Protein AF-A0A101B7T4-F1 (afdb_monomer_lite)

pLDDT: mean 92.12, std 7.21, range [67.75, 97.88]

Sequence (98 aa):
MVAGTVTAGAGALWLFCAYLVLSFRFAPGDPTDPDSPAFDPHGFGIIFGAVLSLPIGLVWATALPFVFPRALRGRVAAWATPALLVLSAVLLLAWWTA

Radius of gyration: 15.61 Å; chains: 1; bounding box: 33×23×47 Å

Secondary structure (DSSP, 8-state):
-HHHHHHHHHHHHHHHHHHHHHHHHT--S-TTSTTSTTT-TT-HHHHHHHHHHHHHHHHHHHHGGGGS-GGGHHHHHHHHHHHHHHHHHHHHHHHHT-

Foldseek 3Di:
DVLVVQLVVLVVVLVVLLVQLVCLLPPDCDCPDCSHCVNVVPSVSLVCSLVVSLVSLVSNLVSVLVVDDPVCSVVSNVVSVVVSVVSSVVSVVSVVVD

Structure (mmCIF, N/CA/C/O backbone):
data_AF-A0A101B7T4-F1
#
_entry.id   AF-A0A101B7T4-F1
#
loop_
_atom_site.group_PDB
_atom_site.id
_atom_site.type_symbol
_atom_site.label_atom_id
_atom_site.label_alt_id
_atom_site.label_comp_id
_atom_site.label_asym_id
_atom_site.label_entity_id
_atom_site.label_seq_id
_atom_site.pdbx_PDB_ins_code
_atom_site.Cartn_x
_atom_site.Cartn_y
_atom_site.Cartn_z
_atom_site.occupancy
_atom_site.B_iso_or_equiv
_atom_site.auth_seq_id
_atom_site.auth_comp_id
_atom_site.auth_asym_id
_atom_site.auth_atom_id
_atom_site.pdbx_PDB_model_num
ATOM 1 N N . MET A 1 1 ? -16.243 -9.764 9.338 1.00 75.38 1 MET A N 1
ATOM 2 C CA . MET A 1 1 ? -15.866 -10.476 8.096 1.00 75.38 1 MET A CA 1
ATOM 3 C C . MET A 1 1 ? -15.688 -9.508 6.932 1.00 75.38 1 MET A C 1
ATOM 5 O O . MET A 1 1 ? -14.568 -9.408 6.464 1.00 75.38 1 MET A O 1
ATOM 9 N N . VAL A 1 2 ? -16.705 -8.716 6.562 1.00 91.38 2 VAL A N 1
ATOM 10 C CA . VAL A 1 2 ? -16.643 -7.759 5.429 1.00 91.38 2 VAL A CA 1
ATOM 11 C C . VAL A 1 2 ? -15.442 -6.801 5.474 1.00 91.38 2 VAL A C 1
ATOM 13 O O . VAL A 1 2 ? -14.705 -6.705 4.502 1.00 91.38 2 VAL A O 1
ATOM 16 N N . ALA A 1 3 ? -15.194 -6.125 6.603 1.00 89.00 3 ALA A N 1
ATOM 17 C CA . ALA A 1 3 ? -14.048 -5.214 6.710 1.00 89.00 3 ALA A CA 1
ATOM 18 C C . ALA A 1 3 ? -12.708 -5.938 6.487 1.00 89.00 3 ALA A C 1
ATOM 20 O O . ALA A 1 3 ? -11.856 -5.442 5.767 1.00 89.00 3 ALA A O 1
ATOM 21 N N . GLY A 1 4 ? -12.556 -7.148 7.036 1.00 92.25 4 GLY A N 1
ATOM 22 C CA . GLY A 1 4 ? -11.349 -7.955 6.857 1.00 92.25 4 GLY A CA 1
ATOM 23 C C . GLY A 1 4 ? -11.115 -8.354 5.400 1.00 92.25 4 GLY A C 1
ATOM 24 O O . GLY A 1 4 ? -10.002 -8.206 4.908 1.00 92.25 4 GLY A O 1
ATOM 25 N N . THR A 1 5 ? -12.155 -8.801 4.690 1.00 95.94 5 THR A N 1
ATOM 26 C CA . THR A 1 5 ? -12.040 -9.187 3.273 1.00 95.94 5 THR A CA 1
ATOM 27 C C . THR A 1 5 ? -11.768 -7.988 2.371 1.00 95.94 5 THR A C 1
ATOM 29 O O . THR A 1 5 ? -10.929 -8.081 1.481 1.00 95.94 5 THR A O 1
ATOM 32 N N . VAL A 1 6 ? -12.425 -6.850 2.624 1.00 96.69 6 VAL A N 1
ATOM 33 C CA . VAL A 1 6 ? -12.197 -5.605 1.872 1.00 96.69 6 VAL A CA 1
ATOM 34 C C . VAL A 1 6 ? -10.776 -5.101 2.092 1.00 96.69 6 VAL A C 1
ATOM 36 O O . VAL A 1 6 ? -10.078 -4.820 1.124 1.00 96.69 6 VAL A O 1
ATOM 39 N N . THR A 1 7 ? -10.312 -5.041 3.341 1.00 95.31 7 THR A N 1
ATOM 40 C CA . THR A 1 7 ? -8.940 -4.628 3.650 1.00 95.31 7 THR A CA 1
ATOM 41 C C . THR A 1 7 ? -7.915 -5.579 3.044 1.00 95.31 7 THR A C 1
ATOM 43 O O . THR A 1 7 ? -6.946 -5.113 2.459 1.00 95.31 7 THR A O 1
ATOM 46 N N . ALA A 1 8 ? -8.106 -6.896 3.139 1.00 96.69 8 ALA A N 1
ATOM 47 C CA . ALA A 1 8 ? -7.167 -7.853 2.557 1.00 96.69 8 ALA A CA 1
ATOM 48 C C . ALA A 1 8 ? -7.104 -7.729 1.026 1.00 96.69 8 ALA A C 1
ATOM 50 O O . ALA A 1 8 ? -6.014 -7.638 0.469 1.00 96.69 8 ALA A O 1
ATOM 51 N N . GLY A 1 9 ? -8.259 -7.657 0.356 1.00 97.50 9 GLY A N 1
ATOM 52 C CA . GLY A 1 9 ? -8.333 -7.520 -1.101 1.00 97.50 9 GLY A CA 1
ATOM 53 C C . GLY A 1 9 ? -7.758 -6.196 -1.601 1.00 97.50 9 GLY A C 1
ATOM 54 O O . GLY A 1 9 ? -6.913 -6.192 -2.492 1.00 97.50 9 GLY A O 1
ATOM 55 N N . ALA A 1 10 ? -8.153 -5.077 -0.986 1.00 96.81 10 ALA A N 1
ATOM 56 C CA . ALA A 1 10 ? -7.613 -3.764 -1.326 1.00 96.81 10 ALA A CA 1
ATOM 57 C C . ALA A 1 10 ? -6.107 -3.685 -1.041 1.00 96.81 10 ALA A C 1
ATOM 59 O O . ALA A 1 10 ? -5.364 -3.148 -1.850 1.00 96.81 10 ALA A O 1
ATOM 60 N N . GLY A 1 11 ? -5.639 -4.265 0.067 1.00 96.56 11 GLY A N 1
ATOM 61 C CA . GLY A 1 11 ? -4.217 -4.298 0.410 1.00 96.56 11 GLY A CA 1
ATOM 62 C C . GLY A 1 11 ? -3.393 -5.111 -0.583 1.00 96.56 11 GLY A C 1
ATOM 63 O O . GLY A 1 11 ? -2.353 -4.644 -1.034 1.00 96.56 11 GLY A O 1
ATOM 64 N N . ALA A 1 12 ? -3.873 -6.294 -0.973 1.00 97.88 12 ALA A N 1
ATOM 65 C CA . ALA A 1 12 ? -3.213 -7.121 -1.979 1.00 97.88 12 ALA A CA 1
ATOM 66 C C . ALA A 1 12 ? -3.144 -6.411 -3.337 1.00 97.88 12 ALA A C 1
ATOM 68 O O . ALA A 1 12 ? -2.083 -6.366 -3.954 1.00 97.88 12 ALA A O 1
ATOM 69 N N . LEU A 1 13 ? -4.250 -5.804 -3.772 1.00 97.31 13 LEU A N 1
ATOM 70 C CA . LEU A 1 13 ? -4.300 -5.074 -5.035 1.00 97.31 13 LEU A CA 1
ATOM 71 C C . LEU A 1 13 ? -3.421 -3.814 -5.006 1.00 97.31 13 LEU A C 1
ATOM 73 O O . LEU A 1 13 ? -2.755 -3.502 -5.986 1.00 97.31 13 LEU A O 1
ATOM 77 N N . TRP A 1 14 ? -3.357 -3.123 -3.868 1.00 97.81 14 TRP A N 1
ATOM 78 C CA . TRP A 1 14 ? -2.483 -1.967 -3.680 1.00 97.81 14 TRP A CA 1
ATOM 79 C C . TRP A 1 14 ? -0.999 -2.343 -3.761 1.00 97.81 14 TRP A C 1
ATOM 81 O O . TRP A 1 14 ? -0.227 -1.678 -4.450 1.00 97.81 14 TRP A O 1
ATOM 91 N N . LEU A 1 15 ? -0.605 -3.444 -3.113 1.00 97.00 15 LEU A N 1
ATOM 92 C CA . LEU A 1 15 ? 0.755 -3.978 -3.211 1.00 97.00 15 LEU A CA 1
ATOM 93 C C . LEU A 1 15 ? 1.070 -4.488 -4.619 1.00 97.00 15 LEU A C 1
ATOM 95 O O . LEU A 1 15 ? 2.198 -4.331 -5.075 1.00 97.00 15 LEU A O 1
ATOM 99 N N . PHE A 1 16 ? 0.087 -5.043 -5.328 1.00 96.88 16 PHE A N 1
ATOM 100 C CA . PHE A 1 16 ? 0.242 -5.420 -6.730 1.00 96.88 16 PHE A CA 1
ATOM 101 C C . PHE A 1 16 ? 0.512 -4.199 -7.622 1.00 96.88 16 PHE A C 1
ATOM 103 O O . PHE A 1 16 ? 1.423 -4.239 -8.442 1.00 96.88 16 PHE A O 1
ATOM 110 N N . CYS A 1 17 ? -0.188 -3.079 -7.414 1.00 96.81 17 CYS A N 1
ATOM 111 C CA . CYS A 1 17 ? 0.135 -1.821 -8.095 1.00 96.81 17 CYS A CA 1
ATOM 112 C C . CYS A 1 17 ? 1.572 -1.362 -7.805 1.00 96.81 17 CYS A C 1
ATOM 114 O O . CYS A 1 17 ? 2.276 -0.943 -8.721 1.00 96.81 17 CYS A O 1
ATOM 116 N N . ALA A 1 18 ? 2.021 -1.464 -6.549 1.00 96.38 18 ALA A N 1
ATOM 117 C CA . ALA A 1 18 ? 3.394 -1.127 -6.184 1.00 96.38 18 ALA A CA 1
ATOM 118 C C . ALA A 1 18 ? 4.416 -2.049 -6.867 1.00 96.38 18 ALA A C 1
ATOM 120 O O . ALA A 1 18 ? 5.438 -1.576 -7.357 1.00 96.38 18 ALA A O 1
ATOM 121 N N . TYR A 1 19 ? 4.118 -3.348 -6.940 1.00 94.88 19 TYR A N 1
ATOM 122 C CA . TYR A 1 19 ? 4.927 -4.322 -7.663 1.00 94.88 19 TYR A CA 1
ATOM 123 C C . TYR A 1 19 ? 5.057 -3.960 -9.145 1.00 94.88 19 TYR A C 1
ATOM 125 O O . TYR A 1 19 ? 6.182 -3.892 -9.618 1.00 94.88 19 TYR A O 1
ATOM 133 N N . LEU A 1 20 ? 3.955 -3.640 -9.835 1.00 92.88 20 LEU A N 1
ATOM 134 C CA . LEU A 1 20 ? 3.987 -3.238 -11.248 1.00 92.88 20 LEU A CA 1
ATOM 135 C C . LEU A 1 20 ? 4.875 -2.009 -11.480 1.00 92.88 20 LEU A C 1
ATOM 137 O O . LEU A 1 20 ? 5.721 -2.006 -12.363 1.00 92.88 20 LEU A O 1
ATOM 141 N N . VAL A 1 21 ? 4.735 -0.962 -10.663 1.00 94.50 21 VAL A N 1
ATOM 142 C CA . VAL A 1 21 ? 5.583 0.234 -10.806 1.00 94.50 21 VAL A CA 1
ATOM 143 C C . VAL A 1 21 ? 7.060 -0.122 -10.664 1.00 94.50 21 VAL A C 1
ATOM 145 O O . VAL A 1 21 ? 7.878 0.338 -11.454 1.00 94.50 21 VAL A O 1
ATOM 148 N N . LEU A 1 22 ? 7.410 -0.932 -9.665 1.00 93.25 22 LEU A N 1
ATOM 149 C CA . LEU A 1 22 ? 8.798 -1.309 -9.414 1.00 93.25 22 LEU A CA 1
ATOM 150 C C . LEU A 1 22 ? 9.333 -2.275 -10.478 1.00 93.25 22 LEU A C 1
ATOM 152 O O . LEU A 1 22 ? 10.494 -2.149 -10.855 1.00 93.25 22 LEU A O 1
ATOM 156 N N . SER A 1 23 ? 8.512 -3.204 -10.971 1.00 90.88 23 SER A N 1
ATOM 157 C CA . SER A 1 23 ? 8.929 -4.201 -11.957 1.00 90.88 23 SER A CA 1
ATOM 158 C C . SER A 1 23 ? 9.229 -3.552 -13.303 1.00 90.88 23 SER A C 1
ATOM 160 O O . SER A 1 23 ? 10.322 -3.745 -13.820 1.00 90.88 23 SER A O 1
ATOM 162 N N . PHE A 1 24 ? 8.355 -2.666 -13.788 1.00 90.62 24 PHE A N 1
ATOM 163 C CA . PHE A 1 24 ? 8.607 -1.882 -14.999 1.00 90.62 24 PHE A CA 1
ATOM 164 C C . PHE A 1 24 ? 9.734 -0.858 -14.808 1.00 90.62 24 PHE A C 1
ATOM 166 O O . PHE A 1 24 ? 10.515 -0.611 -15.724 1.00 90.62 24 PHE A O 1
ATOM 173 N N . ARG A 1 25 ? 9.868 -0.259 -13.614 1.00 89.75 25 ARG A N 1
ATOM 174 C CA . ARG A 1 25 ? 10.936 0.720 -13.349 1.00 89.75 25 ARG A CA 1
ATOM 175 C C . ARG A 1 25 ? 12.326 0.092 -13.357 1.00 89.75 25 ARG A C 1
ATOM 177 O O . ARG A 1 25 ? 13.282 0.740 -13.778 1.00 89.75 25 ARG A O 1
ATOM 184 N N . PHE A 1 26 ? 12.439 -1.133 -12.858 1.00 89.25 26 PHE A N 1
ATOM 185 C CA . PHE A 1 26 ? 13.697 -1.870 -12.764 1.00 89.25 26 PHE A CA 1
ATOM 186 C C . PHE A 1 26 ? 13.776 -3.025 -13.767 1.00 89.25 26 PHE A C 1
ATOM 188 O O . PHE A 1 26 ? 14.579 -3.939 -13.574 1.00 89.25 26 PHE A O 1
ATOM 195 N N . ALA A 1 27 ? 12.955 -2.985 -14.820 1.00 84.75 27 ALA A N 1
ATOM 196 C CA . ALA A 1 27 ? 12.876 -4.050 -15.801 1.00 84.75 27 ALA A CA 1
ATOM 197 C C . ALA A 1 27 ? 14.239 -4.278 -16.472 1.00 84.75 27 ALA A C 1
ATOM 199 O O . ALA A 1 27 ? 14.879 -3.317 -16.923 1.00 84.75 27 ALA A O 1
ATOM 200 N N . PRO A 1 28 ? 14.701 -5.535 -16.562 1.00 70.25 28 PRO A N 1
ATOM 201 C CA . PRO A 1 28 ? 15.859 -5.876 -17.369 1.00 70.25 28 PRO A CA 1
ATOM 202 C C . PRO A 1 28 ? 15.616 -5.514 -18.840 1.00 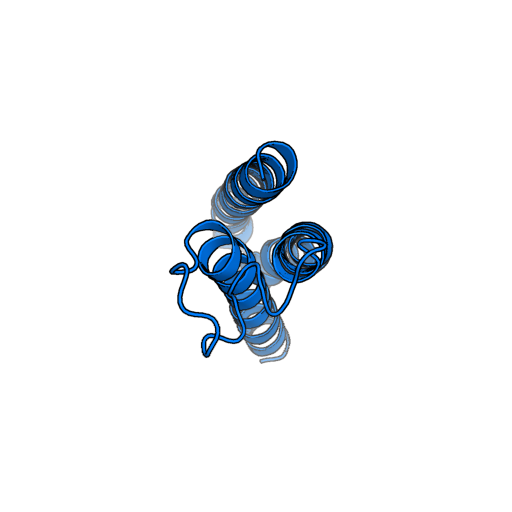70.25 28 PRO A C 1
ATOM 204 O O . PRO A 1 28 ? 14.499 -5.592 -19.344 1.00 70.25 28 PRO A O 1
ATOM 207 N N . GLY A 1 29 ? 16.677 -5.158 -19.566 1.00 68.69 29 GLY A N 1
ATOM 208 C CA . GLY A 1 29 ? 16.606 -4.874 -21.005 1.00 68.69 29 GLY A CA 1
ATOM 209 C C . GLY A 1 29 ? 16.381 -6.108 -21.891 1.00 68.69 29 GLY A C 1
ATOM 210 O O . GLY A 1 29 ? 16.716 -6.054 -23.073 1.00 68.69 29 GLY A O 1
ATOM 211 N N . ASP A 1 30 ? 15.889 -7.219 -21.334 1.00 74.69 30 ASP A N 1
ATOM 212 C CA . ASP A 1 30 ? 15.580 -8.433 -22.087 1.00 74.69 30 ASP A CA 1
ATOM 213 C C . ASP A 1 30 ? 14.267 -8.226 -22.868 1.00 74.69 30 ASP A C 1
ATOM 215 O O . ASP A 1 30 ? 13.225 -7.990 -22.258 1.00 74.69 30 ASP A O 1
ATOM 219 N N . PRO A 1 31 ? 14.271 -8.312 -24.211 1.00 67.75 31 PRO A N 1
ATOM 220 C CA . PRO A 1 31 ? 13.067 -8.118 -25.015 1.00 67.75 31 PRO A CA 1
ATOM 221 C C . PRO A 1 31 ? 11.996 -9.204 -24.826 1.00 67.75 31 PRO A C 1
ATOM 223 O O . PRO A 1 31 ? 10.891 -9.053 -25.346 1.00 67.75 31 PRO A O 1
ATOM 226 N N . THR A 1 32 ? 12.308 -10.308 -24.143 1.00 76.75 32 THR A N 1
ATOM 227 C CA . THR A 1 32 ? 11.337 -11.365 -23.825 1.00 76.75 32 THR A CA 1
ATOM 228 C C . THR A 1 32 ? 10.572 -11.115 -22.527 1.00 76.75 32 THR A C 1
ATOM 230 O O . THR A 1 32 ? 9.544 -11.761 -2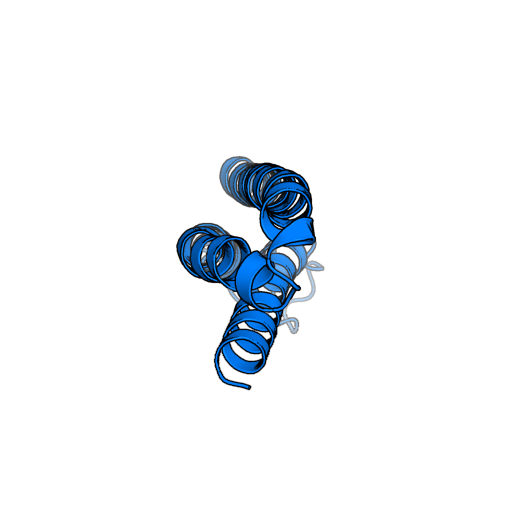2.307 1.00 76.75 32 THR A O 1
ATOM 233 N N . ASP A 1 33 ? 11.005 -10.146 -21.712 1.00 78.44 33 ASP A N 1
ATOM 234 C CA . ASP A 1 33 ? 10.305 -9.779 -20.487 1.00 78.44 33 ASP A CA 1
ATOM 235 C C . ASP A 1 33 ? 9.091 -8.879 -20.793 1.00 78.44 33 ASP A C 1
ATOM 237 O O . ASP A 1 33 ? 9.221 -7.873 -21.503 1.00 78.44 33 ASP A O 1
ATOM 241 N N . PRO A 1 34 ? 7.907 -9.186 -20.226 1.00 78.88 34 PRO A N 1
ATOM 242 C CA . PRO A 1 34 ? 6.692 -8.390 -20.421 1.00 78.88 34 PRO A CA 1
ATOM 243 C C . PRO A 1 34 ? 6.787 -6.988 -19.804 1.00 78.88 34 PRO A C 1
ATOM 245 O O . PRO A 1 34 ? 6.031 -6.100 -20.187 1.00 78.88 34 PRO A O 1
ATOM 248 N N . ASP A 1 35 ? 7.733 -6.780 -18.888 1.00 80.19 35 ASP A N 1
ATOM 249 C CA . ASP A 1 35 ? 7.958 -5.496 -18.223 1.00 80.19 35 ASP A CA 1
ATOM 250 C C . ASP A 1 35 ? 9.042 -4.658 -18.931 1.00 80.19 35 ASP A C 1
ATOM 252 O O . ASP A 1 35 ? 9.357 -3.548 -18.502 1.00 80.19 35 ASP A O 1
ATOM 256 N N . SER A 1 36 ? 9.634 -5.176 -20.014 1.00 80.06 36 SER A N 1
ATOM 257 C CA . SER A 1 36 ? 10.727 -4.514 -20.726 1.00 80.06 36 SER A CA 1
ATOM 258 C C . SER A 1 36 ? 10.267 -3.249 -21.470 1.00 80.06 36 SER A C 1
ATOM 260 O O . SER A 1 36 ? 9.142 -3.194 -21.980 1.00 80.06 36 SER A O 1
ATOM 262 N N . PRO A 1 37 ? 11.159 -2.256 -21.669 1.00 77.88 37 PRO A N 1
ATOM 263 C CA . PRO A 1 37 ? 10.854 -1.078 -22.490 1.00 77.88 37 PRO A CA 1
ATOM 264 C C . PRO A 1 37 ? 10.509 -1.416 -23.949 1.00 77.88 37 PRO A C 1
ATOM 266 O O . PRO A 1 37 ? 9.916 -0.603 -24.654 1.00 77.88 37 PRO A O 1
ATOM 269 N N . ALA A 1 38 ? 10.904 -2.603 -24.422 1.00 82.38 38 ALA A N 1
ATOM 270 C CA . ALA A 1 38 ? 10.557 -3.092 -25.751 1.00 82.38 38 ALA A CA 1
ATOM 271 C C . ALA A 1 38 ? 9.084 -3.527 -25.840 1.00 82.38 38 ALA A C 1
ATOM 273 O O . ALA A 1 38 ? 8.464 -3.345 -26.888 1.00 82.38 38 ALA A O 1
ATOM 274 N N . PHE A 1 39 ? 8.529 -4.081 -24.756 1.00 83.12 39 PHE A N 1
ATOM 275 C CA . PHE A 1 39 ? 7.132 -4.513 -24.675 1.00 83.12 39 PHE A CA 1
ATOM 276 C C . PHE A 1 39 ? 6.183 -3.362 -24.307 1.00 83.12 39 PHE A C 1
ATOM 278 O O . PHE A 1 39 ? 5.092 -3.264 -24.868 1.00 83.12 39 PHE A O 1
ATOM 285 N N . ASP A 1 40 ? 6.617 -2.451 -23.430 1.00 84.38 40 ASP A N 1
ATOM 286 C CA . ASP A 1 40 ? 5.880 -1.236 -23.054 1.00 84.38 40 ASP A CA 1
ATOM 287 C C . ASP A 1 40 ? 6.718 0.040 -23.283 1.00 84.38 40 ASP A C 1
ATOM 289 O O . ASP A 1 40 ? 7.266 0.616 -22.338 1.00 84.38 40 ASP A O 1
ATOM 293 N N . PRO A 1 41 ? 6.793 0.538 -24.534 1.00 82.81 41 PRO A N 1
ATOM 294 C CA . PRO A 1 41 ? 7.569 1.736 -24.876 1.00 82.81 41 PRO A CA 1
ATOM 295 C C . PRO A 1 41 ? 7.027 3.025 -24.255 1.00 82.81 41 PRO A C 1
ATOM 297 O O . PRO A 1 41 ? 7.701 4.054 -24.252 1.00 82.81 41 PRO A O 1
ATOM 300 N N . HIS A 1 42 ? 5.777 2.998 -23.796 1.00 85.44 42 HIS A N 1
ATOM 301 C CA . HIS A 1 42 ? 5.065 4.164 -23.288 1.00 85.44 42 HIS A CA 1
ATOM 302 C C . HIS A 1 42 ? 5.084 4.243 -21.757 1.00 85.44 42 HIS A C 1
ATOM 304 O O . HIS A 1 42 ? 4.672 5.262 -21.203 1.00 85.44 42 HIS A O 1
ATOM 310 N N . GLY A 1 43 ? 5.550 3.193 -21.072 1.00 88.00 43 GLY A N 1
ATOM 311 C CA . GLY A 1 43 ? 5.571 3.120 -19.612 1.00 88.00 43 GLY A CA 1
ATOM 312 C C . GLY A 1 43 ? 4.174 3.046 -18.993 1.00 88.00 43 GLY A C 1
ATOM 313 O O . GLY A 1 43 ? 3.963 3.517 -17.869 1.00 88.00 43 GLY A O 1
ATOM 314 N N . PHE A 1 44 ? 3.201 2.481 -19.712 1.00 89.50 44 PHE A N 1
ATOM 315 C CA . PHE A 1 44 ? 1.844 2.281 -19.215 1.00 89.50 44 PHE A CA 1
ATOM 316 C C . PHE A 1 44 ? 1.809 1.476 -17.915 1.00 89.50 44 PHE A C 1
ATOM 318 O O . PHE A 1 44 ? 1.023 1.817 -17.033 1.00 89.50 44 PHE A O 1
ATOM 325 N N . GLY A 1 45 ? 2.670 0.472 -17.741 1.00 90.38 45 GLY A N 1
ATOM 326 C CA . GLY A 1 45 ? 2.765 -0.307 -16.503 1.00 90.38 45 GLY A CA 1
ATOM 327 C C . GLY A 1 45 ? 3.033 0.573 -15.278 1.00 90.38 45 GLY A C 1
ATOM 328 O O . GLY A 1 45 ? 2.331 0.474 -14.267 1.00 90.38 45 GLY A O 1
ATOM 329 N N . ILE A 1 46 ? 3.970 1.518 -15.404 1.00 93.00 46 ILE A N 1
ATOM 330 C CA . ILE A 1 46 ? 4.305 2.487 -14.351 1.00 93.00 46 ILE A CA 1
ATOM 331 C C . ILE A 1 46 ? 3.154 3.478 -14.135 1.00 93.00 46 ILE A C 1
ATOM 333 O O . ILE A 1 46 ? 2.760 3.717 -12.992 1.00 9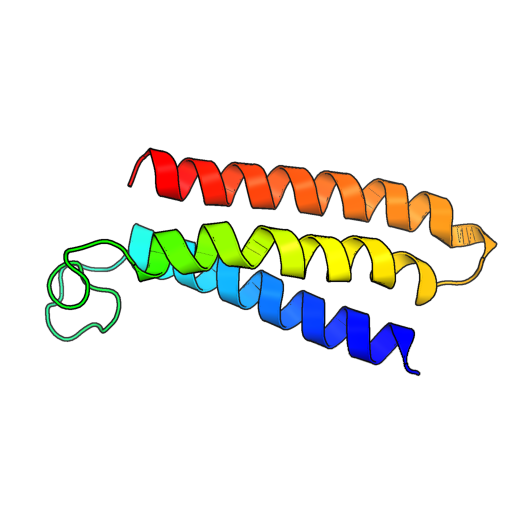3.00 46 ILE A O 1
ATOM 337 N N . ILE A 1 47 ? 2.581 4.029 -15.212 1.00 93.75 47 ILE A N 1
ATOM 338 C CA . ILE A 1 47 ? 1.475 5.000 -15.135 1.00 93.75 47 ILE A CA 1
ATOM 339 C C . ILE A 1 47 ? 0.258 4.378 -14.443 1.00 93.75 47 ILE A C 1
ATOM 341 O O . ILE A 1 47 ? -0.255 4.926 -13.464 1.00 93.75 47 ILE A O 1
ATOM 345 N N . PHE A 1 48 ? -0.210 3.228 -14.932 1.00 93.50 48 PHE A N 1
ATOM 346 C CA . PHE A 1 48 ? -1.384 2.554 -14.385 1.00 93.50 48 PHE A CA 1
ATOM 347 C C . PHE A 1 48 ? -1.135 2.094 -12.955 1.00 93.50 48 PHE A C 1
ATOM 349 O O . PHE A 1 48 ? -1.996 2.316 -12.105 1.00 93.50 48 PHE A O 1
ATOM 356 N N . GLY A 1 49 ? 0.036 1.522 -12.663 1.00 93.75 49 GLY A N 1
ATOM 357 C CA . GLY A 1 49 ? 0.405 1.130 -11.307 1.00 93.75 49 GLY A CA 1
ATOM 358 C C . GLY A 1 49 ? 0.382 2.315 -10.337 1.00 93.75 49 GLY A C 1
ATOM 359 O O . GLY A 1 49 ? -0.275 2.243 -9.297 1.00 93.75 49 GLY A O 1
ATOM 360 N N . ALA A 1 50 ? 1.008 3.442 -10.687 1.00 95.44 50 ALA A N 1
ATOM 361 C CA . ALA A 1 50 ? 1.058 4.619 -9.820 1.00 95.44 50 ALA A CA 1
ATOM 362 C C . ALA A 1 50 ? -0.330 5.248 -9.617 1.00 95.44 50 ALA A C 1
ATOM 364 O O . ALA A 1 50 ? -0.732 5.490 -8.477 1.00 95.44 50 ALA A O 1
ATOM 365 N N . VAL A 1 51 ? -1.101 5.455 -10.688 1.00 95.88 51 VAL A N 1
ATOM 366 C CA . VAL A 1 51 ? -2.418 6.110 -10.616 1.00 95.88 51 VAL A CA 1
ATOM 367 C C . VAL A 1 51 ? -3.460 5.231 -9.921 1.00 95.88 51 VAL A C 1
ATOM 369 O O . VAL A 1 51 ? -4.180 5.725 -9.053 1.00 95.88 51 VAL A O 1
ATOM 372 N N . LEU A 1 52 ? -3.537 3.933 -10.244 1.00 96.19 52 LEU A N 1
ATOM 373 C CA . LEU A 1 52 ? -4.496 3.010 -9.617 1.00 96.19 52 LEU A CA 1
ATOM 374 C C . LEU A 1 52 ? -4.175 2.757 -8.141 1.00 96.19 52 LEU A C 1
ATOM 376 O O . LEU A 1 52 ? -5.092 2.526 -7.347 1.00 96.19 52 LEU A O 1
ATOM 380 N N . SER A 1 53 ? -2.902 2.861 -7.741 1.00 96.56 53 SER A N 1
ATOM 381 C CA . SER A 1 53 ? -2.517 2.691 -6.338 1.00 96.56 53 SER A CA 1
ATOM 382 C C . SER A 1 53 ? -3.204 3.697 -5.403 1.00 96.56 53 SER A C 1
ATOM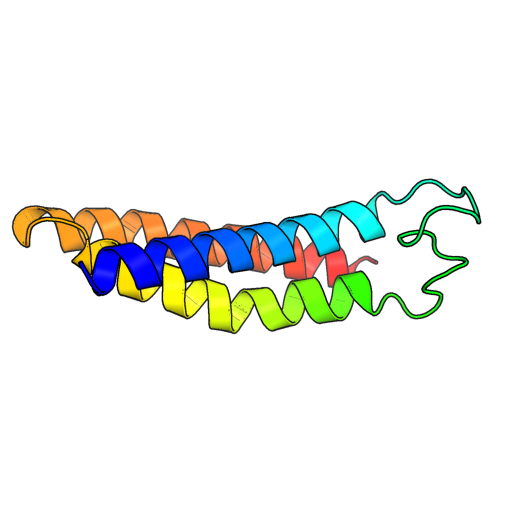 384 O O . SER A 1 53 ? -3.481 3.354 -4.256 1.00 96.56 53 SER A O 1
ATOM 386 N N . LEU A 1 54 ? -3.544 4.901 -5.882 1.00 97.31 54 LEU A N 1
ATOM 387 C CA . LEU A 1 54 ? -4.150 5.960 -5.070 1.00 97.31 54 LEU A CA 1
ATOM 388 C C . LEU A 1 54 ? -5.561 5.599 -4.566 1.00 97.31 54 LEU A C 1
ATOM 390 O O . LEU A 1 54 ? -5.751 5.537 -3.347 1.00 97.31 54 LEU A O 1
ATOM 394 N N . PRO A 1 55 ? -6.564 5.332 -5.432 1.00 97.81 55 PRO A N 1
ATOM 395 C CA . PRO A 1 55 ? -7.900 4.970 -4.966 1.00 97.81 55 PRO A CA 1
ATOM 396 C C . PRO A 1 55 ? -7.908 3.638 -4.206 1.00 97.81 55 PRO A C 1
ATOM 398 O O . PRO A 1 55 ? -8.611 3.517 -3.203 1.00 97.81 55 PRO A O 1
ATOM 401 N N . ILE A 1 56 ? -7.110 2.650 -4.623 1.00 97.81 56 ILE A N 1
ATOM 402 C CA . ILE A 1 56 ? -7.067 1.334 -3.965 1.00 97.81 56 ILE A CA 1
ATOM 403 C C . ILE A 1 56 ? -6.422 1.440 -2.577 1.00 97.81 56 ILE A C 1
ATOM 405 O O . ILE A 1 56 ? -6.959 0.920 -1.596 1.00 97.81 56 ILE A O 1
ATOM 409 N N . GLY A 1 57 ? -5.308 2.165 -2.468 1.00 96.94 57 GLY A N 1
ATOM 410 C CA . GLY A 1 57 ? -4.637 2.437 -1.202 1.00 96.94 57 GLY A CA 1
ATOM 411 C C . GLY A 1 57 ? -5.512 3.244 -0.243 1.00 96.94 57 GLY A C 1
ATOM 412 O O . GLY A 1 57 ? -5.520 2.971 0.956 1.00 96.94 57 GLY A O 1
ATOM 413 N N . LEU A 1 58 ? -6.315 4.183 -0.756 1.00 97.69 58 LEU A N 1
ATOM 414 C CA . LEU A 1 58 ? -7.295 4.918 0.046 1.00 97.69 58 LEU A CA 1
ATOM 415 C C . LEU A 1 58 ? -8.374 3.988 0.619 1.00 97.69 58 LEU A C 1
ATOM 417 O O . LEU A 1 58 ? -8.690 4.071 1.809 1.00 97.69 58 LEU A O 1
ATOM 421 N N . VAL A 1 59 ? -8.910 3.067 -0.190 1.00 97.56 59 VAL A N 1
ATOM 422 C CA . VAL A 1 59 ? -9.852 2.037 0.286 1.00 97.56 59 VAL A CA 1
ATOM 423 C C . VAL A 1 59 ? -9.198 1.167 1.359 1.00 97.56 59 VAL A C 1
ATOM 425 O O . VAL A 1 59 ? -9.799 0.928 2.406 1.00 97.56 59 VAL A O 1
ATOM 428 N N . TRP A 1 60 ? -7.952 0.738 1.154 1.00 97.88 60 TRP A N 1
ATOM 429 C CA . TRP A 1 60 ? -7.214 -0.037 2.150 1.00 97.88 60 TRP A CA 1
ATOM 430 C C . TRP A 1 60 ? -7.037 0.733 3.466 1.00 97.88 60 TRP A C 1
ATOM 432 O O . TRP A 1 60 ? -7.416 0.231 4.527 1.00 97.88 60 TRP A O 1
ATOM 442 N N . ALA A 1 61 ? -6.525 1.964 3.404 1.00 97.12 61 ALA A N 1
ATOM 443 C CA . ALA A 1 61 ? -6.210 2.773 4.578 1.00 97.12 61 ALA A CA 1
ATOM 444 C C . ALA A 1 61 ? -7.458 3.148 5.387 1.00 97.12 61 ALA A C 1
ATOM 446 O O . ALA A 1 61 ? -7.408 3.205 6.617 1.00 97.12 61 ALA A O 1
ATOM 447 N N . THR A 1 62 ? -8.589 3.365 4.712 1.00 96.94 62 THR A N 1
ATOM 448 C CA . THR A 1 62 ? -9.874 3.664 5.361 1.00 96.94 62 THR A CA 1
ATOM 449 C C . THR A 1 62 ? -10.552 2.417 5.924 1.00 96.94 62 THR A C 1
ATOM 451 O O . THR A 1 62 ? -11.152 2.494 6.995 1.00 96.94 62 THR A O 1
ATOM 454 N N . ALA A 1 63 ? -10.437 1.259 5.266 1.00 96.62 63 ALA A N 1
ATOM 455 C CA . ALA A 1 63 ? -11.028 0.007 5.737 1.00 96.62 63 ALA A CA 1
ATOM 456 C C . ALA A 1 63 ? -10.237 -0.629 6.897 1.00 96.62 63 ALA A C 1
ATOM 458 O O . ALA A 1 63 ? -10.840 -1.201 7.809 1.00 96.62 63 ALA A O 1
ATOM 459 N N . LEU A 1 64 ? -8.903 -0.505 6.899 1.00 96.75 64 LEU A N 1
ATOM 460 C CA . LEU A 1 64 ? -8.002 -1.175 7.847 1.00 96.75 64 LEU A CA 1
ATOM 461 C C . LEU A 1 64 ? -8.361 -0.945 9.330 1.00 96.75 64 LEU A C 1
ATOM 463 O O . LEU A 1 64 ? -8.422 -1.930 10.070 1.00 96.75 64 LEU A O 1
ATOM 467 N N . PRO A 1 65 ? -8.680 0.277 9.807 1.00 96.69 65 PRO A N 1
ATOM 468 C CA . PRO A 1 65 ? -9.082 0.490 11.197 1.00 96.69 65 PRO A CA 1
ATOM 469 C C . PRO A 1 65 ? -10.312 -0.326 11.611 1.00 96.69 65 PRO A C 1
ATOM 471 O O . PRO A 1 65 ? -10.418 -0.736 12.765 1.00 96.69 65 PRO A O 1
ATOM 474 N N . PHE A 1 66 ? -11.243 -0.606 10.696 1.00 95.56 66 PHE A N 1
ATOM 475 C CA . PHE A 1 66 ? -12.476 -1.334 11.011 1.00 95.56 66 PHE A CA 1
ATOM 476 C C . PHE A 1 66 ? -12.271 -2.834 11.228 1.00 95.56 66 PHE A C 1
ATOM 478 O O . PHE A 1 66 ? -13.163 -3.485 11.776 1.00 95.56 66 PHE A O 1
ATOM 485 N N . VAL A 1 67 ? -11.100 -3.367 10.872 1.00 96.31 67 VAL A N 1
ATOM 486 C CA . VAL A 1 67 ? -10.680 -4.732 11.221 1.00 96.31 67 VAL A CA 1
ATOM 487 C C . VAL A 1 67 ? -10.402 -4.857 12.725 1.00 96.31 67 VAL A C 1
ATOM 489 O O . VAL A 1 67 ? -10.564 -5.933 13.296 1.00 96.31 67 VAL A O 1
ATOM 492 N N . PHE A 1 68 ? -10.047 -3.753 13.389 1.00 95.38 68 PHE A N 1
ATOM 493 C CA . PHE A 1 68 ? -9.623 -3.739 14.787 1.00 95.38 68 PHE A CA 1
ATOM 494 C C . PHE A 1 68 ? -10.729 -3.275 15.762 1.00 95.38 68 PHE A C 1
ATOM 496 O O . PHE A 1 68 ? -11.678 -2.567 15.377 1.00 95.38 68 PHE A O 1
ATOM 503 N N . PRO A 1 69 ? -10.601 -3.624 17.062 1.00 95.38 69 PRO A N 1
ATOM 504 C CA . PRO A 1 69 ? -11.456 -3.102 18.126 1.00 95.38 69 PRO A CA 1
ATOM 505 C C . PRO A 1 69 ? -11.482 -1.570 18.161 1.00 95.38 69 PRO A C 1
ATOM 507 O O . PRO A 1 69 ? -10.478 -0.918 17.874 1.00 95.38 69 PRO A O 1
ATOM 510 N N . ARG A 1 70 ? -12.616 -0.987 18.582 1.00 94.56 70 ARG A N 1
ATOM 511 C CA . ARG A 1 70 ? -12.837 0.475 18.620 1.00 94.56 70 ARG A CA 1
ATOM 512 C C . ARG A 1 70 ? -11.701 1.252 19.297 1.00 94.56 70 ARG A C 1
ATOM 514 O O . ARG A 1 70 ? -11.286 2.273 18.762 1.00 94.56 70 ARG A O 1
ATOM 521 N N . ALA A 1 71 ? -11.164 0.731 20.401 1.00 96.69 71 ALA A N 1
ATOM 522 C CA . ALA A 1 71 ? -10.074 1.354 21.154 1.00 96.69 71 ALA A CA 1
ATOM 523 C C . ALA A 1 71 ? -8.761 1.507 20.356 1.00 96.69 71 ALA A C 1
ATOM 525 O O . ALA A 1 71 ? -7.959 2.382 20.663 1.00 96.69 71 ALA A O 1
ATOM 526 N N . LEU A 1 72 ? -8.536 0.683 19.326 1.00 96.69 72 LEU A N 1
ATOM 527 C CA . LEU A 1 72 ? -7.297 0.673 18.539 1.00 96.69 72 LEU A CA 1
ATOM 528 C C . LEU A 1 72 ? -7.421 1.394 17.192 1.00 96.69 72 LEU A C 1
ATOM 530 O O . LEU A 1 72 ? -6.403 1.678 16.564 1.00 96.69 72 LEU A O 1
ATOM 534 N N . ARG A 1 73 ? -8.637 1.727 16.744 1.00 96.06 73 ARG A N 1
ATOM 535 C CA . ARG A 1 73 ? -8.876 2.267 15.393 1.00 96.06 73 ARG A CA 1
ATOM 536 C C . ARG A 1 73 ? -8.109 3.551 15.113 1.00 96.06 73 ARG A C 1
ATOM 538 O O . ARG A 1 73 ? -7.531 3.676 14.041 1.00 96.06 73 ARG A O 1
ATOM 545 N N . GLY A 1 74 ? -8.062 4.468 16.081 1.00 96.44 74 GLY A N 1
ATOM 546 C CA . GLY A 1 74 ? -7.305 5.716 15.947 1.00 96.44 74 GLY A CA 1
ATOM 547 C C . GLY A 1 74 ? -5.807 5.464 15.763 1.00 96.44 74 GLY A C 1
ATOM 548 O O . GLY A 1 74 ? -5.187 6.048 14.880 1.00 96.44 74 GLY A O 1
ATOM 549 N N . ARG A 1 75 ? -5.239 4.518 16.524 1.00 96.56 75 ARG A N 1
ATOM 550 C CA . ARG A 1 75 ? -3.829 4.125 16.393 1.00 96.56 75 ARG A CA 1
ATOM 551 C C . ARG A 1 75 ? -3.551 3.470 15.043 1.00 96.56 75 ARG A C 1
ATOM 553 O O . ARG A 1 75 ? -2.545 3.776 14.422 1.00 96.56 75 ARG A O 1
ATOM 560 N N . VAL A 1 76 ? -4.441 2.598 14.574 1.00 96.62 76 VAL A N 1
ATOM 561 C CA . VAL A 1 76 ? -4.307 1.948 13.262 1.00 96.62 76 VAL A CA 1
ATOM 562 C C . VAL A 1 76 ? -4.407 2.972 12.132 1.00 96.62 76 VAL A C 1
ATOM 564 O O . VAL A 1 76 ? -3.573 2.952 11.235 1.00 96.62 76 VAL A O 1
ATOM 567 N N . ALA A 1 77 ? -5.353 3.912 12.198 1.00 95.75 77 ALA A N 1
ATOM 568 C CA . ALA A 1 77 ? -5.479 4.991 11.217 1.00 95.75 77 ALA A CA 1
ATOM 569 C C . ALA A 1 77 ? -4.234 5.896 11.182 1.00 95.75 77 ALA A C 1
ATOM 571 O O . ALA A 1 77 ? -3.793 6.293 10.102 1.00 95.75 77 ALA A O 1
ATOM 572 N N . ALA A 1 78 ? -3.629 6.158 12.345 1.00 96.88 78 ALA A N 1
ATOM 573 C CA . ALA A 1 78 ? -2.386 6.917 12.455 1.00 96.88 78 ALA A CA 1
ATOM 574 C C . ALA A 1 78 ? -1.186 6.223 11.789 1.00 96.88 78 ALA A C 1
ATOM 576 O O . ALA A 1 78 ? -0.259 6.916 11.390 1.00 96.88 78 ALA A O 1
ATOM 577 N N . TRP A 1 79 ? -1.204 4.894 11.624 1.00 97.75 79 TRP A N 1
ATOM 578 C CA . TRP A 1 79 ? -0.185 4.150 10.865 1.00 97.75 79 TRP A CA 1
ATOM 579 C C . TRP A 1 79 ? -0.564 3.936 9.397 1.00 97.75 79 TRP A C 1
ATOM 581 O O . TRP A 1 79 ? 0.289 4.029 8.518 1.00 97.75 79 TRP A O 1
ATOM 591 N N . ALA A 1 80 ? -1.842 3.685 9.113 1.00 95.75 80 ALA A N 1
ATOM 592 C CA . ALA A 1 80 ? -2.337 3.449 7.760 1.00 95.75 80 ALA A CA 1
ATOM 593 C C . ALA A 1 80 ? -2.169 4.684 6.865 1.00 95.75 80 ALA A C 1
ATOM 595 O O . ALA A 1 80 ? -1.758 4.570 5.714 1.00 95.75 80 ALA A O 1
ATOM 596 N N . THR A 1 81 ? -2.446 5.867 7.416 1.00 96.06 81 THR A N 1
ATOM 597 C CA . THR A 1 81 ? -2.343 7.143 6.697 1.00 96.06 81 THR A CA 1
ATOM 598 C C . THR A 1 81 ? -0.919 7.433 6.211 1.00 96.06 81 THR A C 1
ATOM 600 O O . THR A 1 81 ? -0.748 7.620 5.008 1.00 96.06 81 THR A O 1
ATOM 603 N N . PRO A 1 82 ? 0.128 7.447 7.061 1.00 97.50 82 PRO A N 1
ATOM 604 C CA . PRO A 1 82 ? 1.485 7.677 6.580 1.00 97.50 82 PRO A CA 1
ATOM 605 C C . PRO A 1 82 ? 1.967 6.558 5.657 1.00 97.50 82 PRO A C 1
ATOM 607 O O . PRO A 1 82 ? 2.652 6.863 4.690 1.00 97.50 82 PRO A O 1
ATOM 610 N N . ALA A 1 83 ? 1.579 5.296 5.880 1.00 95.88 83 ALA A N 1
ATOM 611 C CA . ALA A 1 83 ? 1.913 4.215 4.950 1.00 95.88 83 ALA A CA 1
ATOM 612 C C . ALA A 1 83 ? 1.345 4.483 3.545 1.00 95.88 83 ALA A C 1
ATOM 614 O O .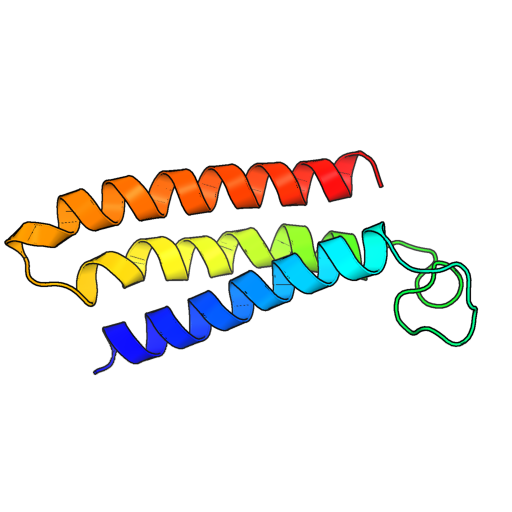 ALA A 1 83 ? 2.072 4.369 2.559 1.00 95.88 83 ALA A O 1
ATOM 615 N N . LEU A 1 84 ? 0.078 4.907 3.463 1.00 96.69 84 LEU A N 1
ATOM 616 C CA . LEU A 1 84 ? -0.549 5.317 2.209 1.00 96.69 84 LEU A CA 1
ATOM 617 C C . LEU A 1 84 ? 0.208 6.476 1.560 1.00 96.69 84 LEU A C 1
ATOM 619 O O . LEU A 1 84 ? 0.555 6.390 0.386 1.00 96.69 84 LEU A O 1
ATOM 623 N N . LEU A 1 85 ? 0.463 7.547 2.314 1.00 97.38 85 LEU A N 1
ATOM 624 C CA . LEU A 1 85 ? 1.101 8.756 1.792 1.00 97.38 85 LEU A CA 1
ATOM 625 C C . LEU A 1 85 ? 2.526 8.487 1.305 1.00 97.38 85 LEU A C 1
ATOM 627 O O . LEU A 1 85 ? 2.872 8.893 0.201 1.00 97.38 85 LEU A O 1
ATOM 631 N N . VAL A 1 86 ? 3.334 7.781 2.100 1.00 97.81 86 VAL A N 1
ATOM 632 C CA . VAL A 1 86 ? 4.727 7.467 1.763 1.00 97.81 86 VAL A CA 1
ATOM 633 C C . VAL A 1 86 ? 4.787 6.576 0.533 1.00 97.81 86 VAL A C 1
ATOM 635 O O . VAL A 1 86 ? 5.498 6.911 -0.410 1.00 97.81 86 VAL A O 1
ATOM 638 N N . LEU A 1 87 ? 4.024 5.478 0.499 1.00 96.19 87 LEU A N 1
ATOM 639 C CA . LEU A 1 87 ? 4.074 4.580 -0.652 1.00 96.19 87 LEU A CA 1
ATOM 640 C C . LEU A 1 87 ? 3.536 5.275 -1.908 1.00 96.19 87 LEU A C 1
ATOM 642 O O . LEU A 1 87 ?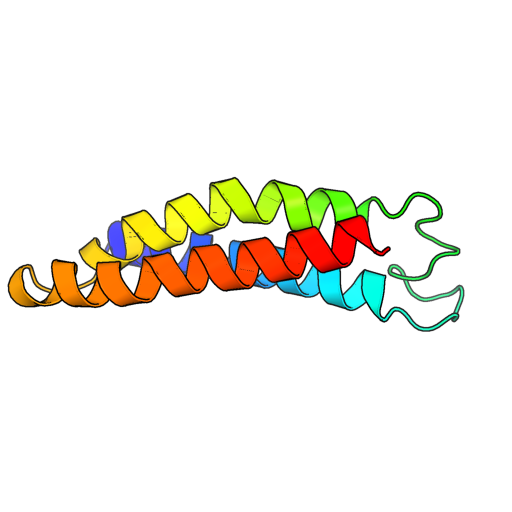 4.175 5.207 -2.949 1.00 96.19 87 LEU A O 1
ATOM 646 N N . SER A 1 88 ? 2.438 6.030 -1.806 1.00 96.19 88 SER A N 1
ATOM 647 C CA . SER A 1 88 ? 1.909 6.806 -2.938 1.00 96.19 88 SER A CA 1
ATOM 648 C C . SER A 1 88 ? 2.925 7.820 -3.460 1.00 96.19 88 SER A C 1
ATOM 650 O O . SER A 1 88 ? 3.127 7.916 -4.666 1.00 96.19 88 SER A O 1
ATOM 652 N N . ALA A 1 89 ? 3.605 8.549 -2.570 1.00 96.94 89 ALA A N 1
ATOM 653 C CA . ALA A 1 89 ? 4.638 9.504 -2.959 1.00 96.94 89 ALA A CA 1
ATOM 654 C C . ALA A 1 89 ? 5.812 8.815 -3.668 1.00 96.94 89 ALA A C 1
ATOM 656 O O . ALA A 1 89 ? 6.275 9.310 -4.692 1.00 96.94 89 ALA A O 1
ATOM 657 N N . VAL A 1 90 ? 6.260 7.658 -3.170 1.00 96.44 90 VAL A N 1
ATOM 658 C CA . VAL A 1 90 ? 7.327 6.866 -3.801 1.00 96.44 90 VAL A CA 1
ATOM 659 C C . VAL A 1 90 ? 6.910 6.377 -5.188 1.00 96.44 90 VAL A C 1
ATOM 661 O O . VAL A 1 90 ? 7.687 6.510 -6.129 1.00 96.44 90 VAL A O 1
ATOM 664 N N . LEU A 1 91 ? 5.690 5.859 -5.344 1.00 94.94 91 LEU A N 1
ATOM 665 C CA . LEU A 1 91 ? 5.191 5.368 -6.634 1.00 94.94 91 LEU A CA 1
ATOM 666 C C . LEU A 1 91 ? 5.010 6.503 -7.650 1.00 94.94 91 LEU A C 1
ATOM 668 O O . LEU A 1 91 ? 5.384 6.359 -8.811 1.00 94.94 91 LEU A O 1
ATOM 672 N N . LEU A 1 92 ? 4.501 7.655 -7.210 1.00 94.12 92 LEU A N 1
ATOM 673 C CA . LEU A 1 92 ? 4.391 8.844 -8.055 1.00 94.12 92 LEU A CA 1
ATOM 674 C C . LEU A 1 92 ? 5.764 9.402 -8.438 1.00 94.12 92 LEU A C 1
ATOM 676 O O . LEU A 1 92 ? 5.935 9.851 -9.565 1.00 94.12 92 LEU A O 1
ATOM 680 N N . LEU A 1 93 ? 6.751 9.351 -7.541 1.00 94.94 93 LEU A N 1
ATOM 681 C CA . LEU A 1 93 ? 8.121 9.762 -7.847 1.00 94.94 93 LEU A CA 1
ATOM 682 C C . LEU A 1 93 ? 8.789 8.805 -8.843 1.00 94.94 93 LEU A C 1
ATOM 684 O O . LEU A 1 93 ? 9.483 9.253 -9.756 1.00 94.94 93 LEU A O 1
ATOM 688 N N . ALA A 1 94 ? 8.561 7.499 -8.689 1.00 91.50 94 ALA A N 1
ATOM 689 C CA . ALA A 1 94 ? 9.028 6.494 -9.637 1.00 91.50 94 ALA A CA 1
ATOM 690 C C . ALA A 1 94 ? 8.448 6.740 -11.035 1.00 91.50 94 ALA A C 1
ATOM 692 O O . ALA A 1 94 ? 9.185 6.649 -12.009 1.00 91.50 94 ALA A O 1
ATOM 693 N N . TRP A 1 95 ? 7.172 7.128 -11.120 1.00 90.81 95 TRP A N 1
ATOM 694 C CA . TRP A 1 95 ? 6.540 7.536 -12.372 1.00 90.81 95 TRP A CA 1
ATOM 695 C C . TRP A 1 95 ? 7.086 8.856 -12.927 1.00 90.81 95 TRP A C 1
ATOM 697 O O . TRP A 1 95 ? 7.427 8.936 -14.100 1.00 90.81 95 TRP A O 1
ATOM 707 N N . TRP A 1 96 ? 7.207 9.887 -12.094 1.00 91.38 96 TRP A N 1
ATOM 708 C CA . TRP A 1 96 ? 7.663 11.210 -12.526 1.00 91.38 96 TRP A CA 1
ATOM 709 C C . TRP A 1 96 ? 9.102 11.212 -13.058 1.00 91.38 96 TRP A C 1
ATOM 711 O O . TRP A 1 96 ? 9.455 12.028 -13.904 1.00 91.38 96 TRP A O 1
ATOM 721 N N . THR A 1 97 ? 9.942 10.318 -12.535 1.00 89.88 97 THR A N 1
ATOM 722 C CA . THR A 1 97 ? 11.350 10.181 -12.937 1.00 89.88 97 THR A CA 1
ATOM 723 C C . THR A 1 97 ? 11.585 9.067 -13.955 1.00 89.88 97 THR A C 1
ATOM 725 O O . THR A 1 97 ? 12.750 8.784 -14.249 1.00 89.88 97 THR A O 1
ATOM 728 N N . ALA A 1 98 ? 10.515 8.406 -14.418 1.00 81.69 98 ALA A N 1
ATOM 729 C CA . ALA A 1 98 ? 10.574 7.258 -15.316 1.00 81.69 98 ALA A CA 1
ATOM 730 C C . ALA A 1 98 ? 11.280 7.598 -16.628 1.00 81.69 98 ALA A C 1
ATOM 732 O O . ALA A 1 98 ? 10.914 8.616 -17.258 1.00 81.69 98 ALA A O 1
#